Protein AF-A0A351SWG9-F1 (afdb_monomer)

Foldseek 3Di:
DDFDADPVRHTFKDWDWDWDADPVRAIETETADIDGDPVCPQQCPVVVVVVVVCVVNVHFKYKYAQDDPVRVVVVVLSVVLVQKDFDDDPDPRITMIGGPVVVVCQCVVDPVSVVCSRPDGRD

Mean predicted aligned error: 3.33 Å

Structure (mmCIF, N/CA/C/O backbone):
data_AF-A0A351SWG9-F1
#
_entry.id   AF-A0A351SWG9-F1
#
loop_
_atom_site.group_PDB
_atom_site.id
_atom_site.type_symbol
_atom_site.label_atom_id
_atom_site.label_alt_id
_atom_site.label_comp_id
_atom_site.label_asym_id
_atom_site.label_entity_id
_atom_site.label_seq_id
_atom_site.pdbx_PDB_ins_code
_atom_site.Cartn_x
_atom_site.Cartn_y
_atom_site.Cartn_z
_atom_site.occupancy
_atom_site.B_iso_or_equiv
_atom_site.auth_seq_id
_atom_site.auth_comp_id
_atom_site.auth_asym_id
_atom_site.auth_atom_id
_atom_site.pdbx_PDB_model_num
ATOM 1 N N . MET A 1 1 ? 3.884 -12.489 4.407 1.00 93.88 1 MET A N 1
ATOM 2 C CA . MET A 1 1 ? 4.843 -11.701 3.603 1.00 93.88 1 MET A CA 1
ATOM 3 C C . MET A 1 1 ? 4.468 -11.838 2.137 1.00 93.88 1 MET A C 1
ATOM 5 O O . MET A 1 1 ? 4.041 -12.918 1.744 1.00 93.88 1 MET A O 1
ATOM 9 N N . LEU A 1 2 ? 4.583 -10.761 1.363 1.00 98.06 2 LEU A N 1
ATOM 10 C CA . LEU A 1 2 ? 4.440 -10.746 -0.093 1.00 98.06 2 LEU A CA 1
ATOM 11 C C . LEU A 1 2 ? 5.749 -10.241 -0.691 1.00 98.06 2 LEU A C 1
ATOM 13 O O . LEU A 1 2 ? 6.175 -9.146 -0.339 1.00 98.06 2 LEU A O 1
ATOM 17 N N . ASN A 1 3 ? 6.327 -11.009 -1.609 1.00 98.12 3 ASN A N 1
ATOM 18 C CA . ASN A 1 3 ? 7.552 -10.654 -2.316 1.00 98.12 3 ASN A CA 1
ATOM 19 C C . ASN A 1 3 ? 7.272 -10.529 -3.811 1.00 98.12 3 ASN A C 1
ATOM 21 O O . ASN A 1 3 ? 6.451 -11.269 -4.353 1.00 98.12 3 ASN A O 1
ATOM 25 N N . VAL A 1 4 ? 7.987 -9.620 -4.463 1.00 98.06 4 VAL A N 1
ATOM 26 C CA . VAL A 1 4 ? 8.045 -9.511 -5.921 1.00 98.06 4 VAL A CA 1
ATOM 27 C C . VAL A 1 4 ? 9.490 -9.722 -6.339 1.00 98.06 4 VAL A C 1
ATOM 29 O O . VAL A 1 4 ? 10.395 -9.105 -5.770 1.00 98.06 4 VAL A O 1
ATOM 32 N N . PHE A 1 5 ? 9.680 -10.581 -7.333 1.00 97.88 5 PHE A N 1
ATOM 33 C CA . PHE A 1 5 ? 10.971 -10.882 -7.934 1.00 97.88 5 PHE A CA 1
ATOM 34 C C . PHE A 1 5 ? 10.977 -10.414 -9.390 1.00 97.88 5 PHE A C 1
ATOM 36 O O . PHE A 1 5 ? 9.916 -10.369 -10.018 1.00 97.88 5 PHE A O 1
ATOM 43 N N . ASP A 1 6 ? 12.139 -10.024 -9.905 1.00 96.00 6 ASP A N 1
ATOM 44 C CA . ASP A 1 6 ? 12.312 -9.789 -11.341 1.00 96.00 6 ASP A CA 1
ATOM 45 C C . ASP A 1 6 ? 12.667 -11.082 -12.095 1.00 96.00 6 ASP A C 1
ATOM 47 O O . ASP A 1 6 ? 12.648 -12.178 -11.534 1.00 96.00 6 ASP A O 1
ATOM 51 N N . GLU A 1 7 ? 12.950 -10.960 -13.393 1.00 96.25 7 GLU A N 1
ATOM 52 C CA . GLU A 1 7 ? 13.272 -12.093 -14.269 1.00 96.25 7 GLU A CA 1
ATOM 53 C C . GLU A 1 7 ? 14.546 -12.837 -13.842 1.00 96.25 7 GLU A C 1
ATOM 55 O O . GLU A 1 7 ? 14.641 -14.046 -14.038 1.00 96.25 7 GLU A O 1
ATOM 60 N N . ALA A 1 8 ? 15.496 -12.145 -13.203 1.00 96.69 8 ALA A N 1
ATOM 61 C CA . ALA A 1 8 ? 16.712 -12.747 -12.661 1.00 96.69 8 ALA A CA 1
ATOM 62 C C . ALA A 1 8 ? 16.484 -13.412 -11.291 1.00 96.69 8 ALA A C 1
ATOM 64 O O . ALA A 1 8 ? 17.422 -13.933 -10.694 1.00 96.69 8 ALA A O 1
ATOM 65 N N . SER A 1 9 ? 15.238 -13.433 -10.801 1.00 96.19 9 SER A N 1
ATOM 66 C CA . SER A 1 9 ? 14.864 -13.879 -9.455 1.00 96.19 9 SER A CA 1
ATOM 67 C C . SER A 1 9 ? 15.441 -13.019 -8.324 1.00 96.19 9 SER A C 1
ATOM 69 O O . SER A 1 9 ? 15.477 -13.460 -7.173 1.00 96.19 9 SER A O 1
ATOM 71 N N . ASP A 1 10 ? 15.819 -11.768 -8.604 1.00 97.00 10 ASP A N 1
ATOM 72 C CA . ASP A 1 10 ? 16.204 -10.820 -7.561 1.00 97.00 10 ASP A CA 1
ATOM 73 C C . ASP A 1 10 ? 14.954 -10.267 -6.872 1.00 97.00 10 ASP A C 1
ATOM 75 O O . ASP A 1 10 ? 13.977 -9.887 -7.520 1.00 97.00 10 ASP A O 1
ATOM 79 N N . LYS A 1 11 ? 14.966 -10.172 -5.535 1.00 97.50 11 LYS A N 1
ATOM 80 C CA . LYS A 1 11 ? 13.851 -9.580 -4.778 1.00 97.50 11 LYS A CA 1
ATOM 81 C C . LYS A 1 11 ? 13.825 -8.063 -4.986 1.00 97.50 11 LYS A C 1
ATOM 83 O O . LYS A 1 11 ? 14.694 -7.348 -4.490 1.00 97.50 11 LYS A O 1
ATOM 88 N N . ILE A 1 12 ? 12.791 -7.557 -5.657 1.00 97.81 12 ILE A N 1
ATOM 89 C CA . ILE A 1 12 ? 12.683 -6.134 -6.023 1.00 97.81 12 ILE A CA 1
ATOM 90 C C . ILE A 1 12 ? 11.772 -5.321 -5.102 1.00 97.81 12 ILE A C 1
ATOM 92 O O . ILE A 1 12 ? 11.943 -4.102 -4.981 1.00 97.81 12 ILE A O 1
ATOM 96 N N . ALA A 1 13 ? 10.809 -5.972 -4.451 1.00 97.62 13 ALA A N 1
ATOM 97 C CA . ALA A 1 13 ? 9.927 -5.350 -3.473 1.00 97.62 13 ALA A CA 1
ATOM 98 C C . ALA A 1 13 ? 9.362 -6.383 -2.495 1.00 97.62 13 ALA A C 1
ATOM 100 O O . ALA A 1 13 ? 9.211 -7.559 -2.832 1.00 97.62 13 ALA A O 1
ATOM 101 N N . GLU A 1 14 ? 9.015 -5.927 -1.295 1.00 97.50 14 GLU A N 1
ATOM 102 C CA . GLU A 1 14 ? 8.386 -6.763 -0.278 1.00 97.50 14 GLU A CA 1
ATOM 103 C C . GLU A 1 14 ? 7.412 -5.984 0.603 1.00 97.50 14 GLU A C 1
ATOM 105 O O . GLU A 1 14 ? 7.563 -4.779 0.811 1.00 97.50 14 GLU A O 1
ATOM 110 N N . ILE A 1 15 ? 6.431 -6.706 1.143 1.00 97.50 15 ILE A N 1
ATOM 111 C CA . ILE A 1 15 ? 5.572 -6.261 2.239 1.00 97.50 15 ILE A CA 1
ATOM 112 C C . ILE A 1 15 ? 5.543 -7.365 3.299 1.00 97.50 15 ILE A C 1
ATOM 114 O O . ILE A 1 15 ? 5.078 -8.489 3.056 1.00 97.50 15 ILE A O 1
ATOM 118 N N . THR A 1 16 ? 5.977 -7.027 4.508 1.00 96.81 16 THR A N 1
ATOM 119 C CA . THR A 1 16 ? 5.829 -7.869 5.694 1.00 96.81 16 THR A CA 1
ATOM 120 C C . THR A 1 16 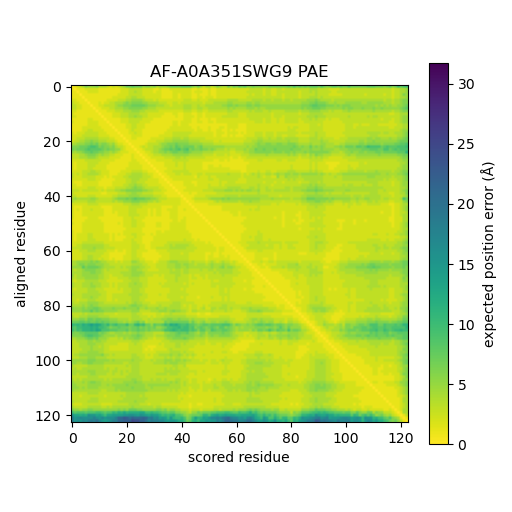? 4.576 -7.444 6.439 1.00 96.81 1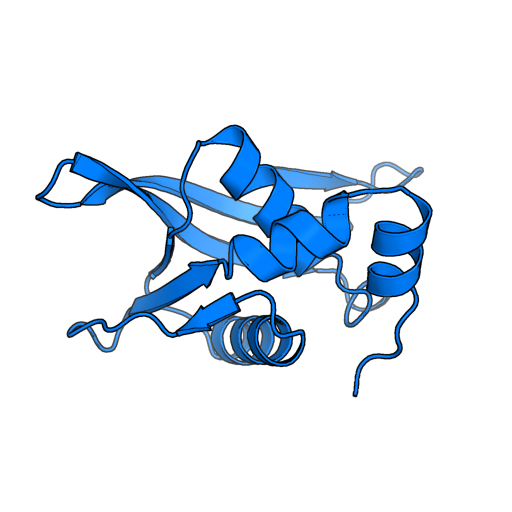6 THR A C 1
ATOM 122 O O . THR A 1 16 ? 4.501 -6.356 7.003 1.00 96.81 16 THR A O 1
ATOM 125 N N . PHE A 1 17 ? 3.580 -8.325 6.454 1.00 97.31 17 PHE A N 1
ATOM 126 C CA . PHE A 1 17 ? 2.276 -8.050 7.040 1.00 97.31 17 PHE A CA 1
ATOM 127 C C . PHE A 1 17 ? 1.707 -9.277 7.748 1.00 97.31 17 PHE A C 1
ATOM 129 O O . PHE A 1 17 ? 2.102 -10.414 7.464 1.00 97.31 17 PHE A O 1
ATOM 136 N N . ARG A 1 18 ? 0.729 -9.032 8.619 1.00 97.31 18 ARG A N 1
ATOM 137 C CA . ARG A 1 18 ? -0.233 -10.033 9.091 1.00 97.31 18 ARG A CA 1
ATOM 138 C C . ARG A 1 18 ? -1.654 -9.548 8.816 1.00 97.31 18 ARG A C 1
ATOM 140 O O . ARG A 1 18 ? -1.890 -8.349 8.697 1.00 97.31 18 ARG A O 1
ATOM 147 N N . VAL A 1 19 ? -2.584 -10.484 8.709 1.00 97.25 19 VAL A N 1
ATOM 148 C CA . VAL A 1 19 ? -4.015 -10.176 8.643 1.00 97.25 19 VAL A CA 1
ATOM 149 C C . VAL A 1 19 ? -4.540 -10.256 10.060 1.00 97.25 19 VAL A C 1
ATOM 151 O O . VAL A 1 19 ? -4.289 -11.244 10.746 1.00 97.25 19 VAL A O 1
ATOM 154 N N . ASP A 1 20 ? -5.238 -9.220 10.482 1.00 95.94 20 ASP A N 1
ATOM 155 C CA . ASP A 1 20 ? -5.750 -9.098 11.838 1.00 95.94 20 ASP A CA 1
ATOM 156 C C . ASP A 1 20 ? -7.219 -8.661 11.794 1.00 95.94 20 ASP A C 1
ATOM 158 O O . ASP A 1 20 ? -7.763 -8.404 10.711 1.00 95.94 20 ASP A O 1
ATOM 162 N N . LYS A 1 21 ? -7.880 -8.629 12.949 1.00 94.62 21 LYS A N 1
ATOM 163 C CA . LYS A 1 21 ? -9.257 -8.149 13.081 1.00 94.62 21 LYS A CA 1
ATOM 164 C C . LYS A 1 21 ? -9.346 -7.092 14.166 1.00 94.62 21 LYS A C 1
ATOM 166 O O . LYS A 1 21 ? -8.698 -7.208 15.202 1.00 94.62 21 LYS A O 1
ATOM 171 N N . ASP A 1 22 ? -10.152 -6.067 13.929 1.00 87.25 22 ASP A N 1
ATOM 172 C CA . ASP A 1 22 ? -10.490 -5.112 14.977 1.00 87.25 22 ASP A CA 1
ATOM 173 C C . ASP A 1 22 ? -11.540 -5.687 15.948 1.00 87.25 22 ASP A C 1
ATOM 175 O O . ASP A 1 22 ? -11.980 -6.835 15.825 1.00 87.25 22 ASP A O 1
ATOM 179 N N . ARG A 1 23 ? -11.944 -4.876 16.934 1.00 87.00 23 ARG A N 1
ATOM 180 C CA . ARG A 1 23 ? -12.940 -5.261 17.949 1.00 87.00 23 ARG A CA 1
ATOM 181 C C . ARG A 1 23 ? -14.313 -5.595 17.357 1.00 87.00 23 ARG A C 1
ATOM 183 O O . ARG A 1 23 ? -15.043 -6.377 17.952 1.00 87.00 23 ARG A O 1
ATOM 190 N N . GLU A 1 24 ? -14.646 -5.032 16.199 1.00 89.38 24 GLU A N 1
ATOM 191 C CA . GLU A 1 24 ? -15.901 -5.274 15.475 1.00 89.38 24 GLU A CA 1
ATOM 192 C C . GLU A 1 24 ? -15.790 -6.478 14.520 1.00 89.38 24 GLU A C 1
ATOM 194 O O . GLU A 1 24 ? -16.747 -6.843 13.839 1.00 89.38 24 GLU A O 1
ATOM 199 N N . GLY A 1 25 ? -14.621 -7.125 14.462 1.00 90.44 25 GLY A N 1
ATOM 200 C CA . GLY A 1 25 ? -14.348 -8.269 13.600 1.00 90.44 25 GLY A CA 1
ATOM 201 C C . GLY A 1 25 ? -13.988 -7.900 12.159 1.00 90.44 25 GLY A C 1
ATOM 202 O O . GLY A 1 25 ? -13.815 -8.808 11.332 1.00 90.44 25 GLY A O 1
ATOM 203 N N . ARG A 1 26 ? -13.835 -6.608 11.841 1.00 91.19 26 ARG A N 1
ATOM 204 C CA . ARG A 1 26 ? -13.416 -6.141 10.515 1.00 91.19 26 ARG A CA 1
ATOM 205 C C . ARG A 1 26 ? -11.953 -6.499 10.302 1.00 91.19 26 ARG A C 1
ATOM 207 O O . ARG A 1 26 ? -11.101 -6.251 11.153 1.00 91.19 26 ARG A O 1
ATOM 214 N N . LYS A 1 27 ? -11.658 -7.120 9.159 1.00 95.62 27 LYS A N 1
ATOM 215 C CA . LYS A 1 27 ? -10.287 -7.501 8.805 1.00 95.62 27 LYS A CA 1
ATOM 216 C C . LYS A 1 27 ? -9.484 -6.265 8.435 1.00 95.62 27 LYS A C 1
ATOM 218 O O . LYS A 1 27 ? -10.012 -5.395 7.751 1.00 95.62 27 LYS A O 1
ATOM 223 N N . PHE A 1 28 ? -8.201 -6.257 8.768 1.00 95.81 28 PHE A N 1
ATOM 224 C CA . PHE A 1 28 ? -7.243 -5.272 8.275 1.00 95.81 28 PHE A CA 1
ATOM 225 C C . PHE A 1 28 ? -5.869 -5.900 8.045 1.00 95.81 28 PHE A C 1
ATOM 227 O O . PHE A 1 28 ? -5.562 -6.991 8.540 1.00 9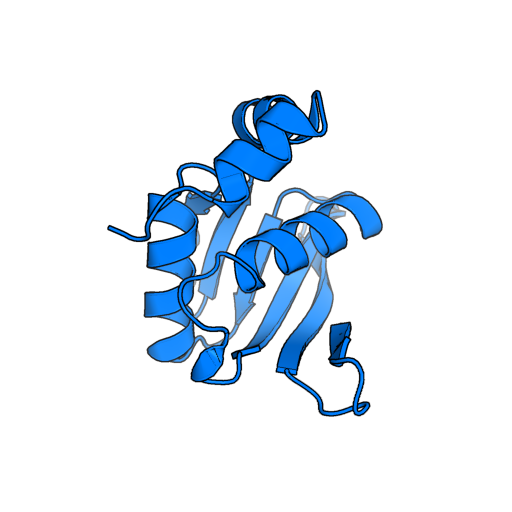5.81 28 PHE A O 1
ATOM 234 N N . LEU A 1 29 ? -5.041 -5.219 7.258 1.00 97.50 29 LEU A N 1
ATOM 235 C CA . LEU A 1 29 ? -3.644 -5.587 7.052 1.00 97.50 29 LEU A CA 1
ATOM 236 C C . LEU A 1 29 ? -2.769 -4.819 8.038 1.00 97.50 29 LEU A C 1
ATOM 238 O O . LEU A 1 29 ? -2.635 -3.608 7.919 1.00 97.50 29 LEU A O 1
ATOM 242 N N . ALA A 1 30 ? -2.143 -5.514 8.984 1.00 96.56 30 ALA A N 1
ATOM 243 C CA . ALA A 1 30 ? -1.127 -4.928 9.849 1.00 96.56 30 ALA A CA 1
ATOM 244 C C . ALA A 1 30 ? 0.244 -5.047 9.169 1.00 96.56 30 ALA A C 1
ATOM 246 O O . ALA A 1 30 ? 0.833 -6.134 9.131 1.00 96.56 30 ALA A O 1
ATOM 247 N N . ILE A 1 31 ? 0.731 -3.943 8.608 1.00 96.50 31 ILE A N 1
ATOM 248 C CA . ILE A 1 31 ? 2.036 -3.823 7.961 1.00 96.50 31 ILE A CA 1
ATOM 249 C C . ILE A 1 31 ? 3.090 -3.567 9.032 1.00 96.50 31 ILE A C 1
ATOM 251 O O . ILE A 1 31 ? 2.999 -2.609 9.798 1.00 96.50 31 ILE A O 1
ATOM 255 N N . LYS A 1 32 ? 4.092 -4.443 9.078 1.00 93.38 32 LYS A N 1
ATOM 256 C CA . LYS A 1 32 ? 5.282 -4.261 9.914 1.00 93.38 32 LYS A CA 1
ATOM 257 C C . LYS A 1 32 ? 6.358 -3.491 9.168 1.00 93.38 32 LYS A C 1
ATOM 259 O O . LYS A 1 32 ? 6.996 -2.625 9.741 1.00 93.38 32 LYS A O 1
ATOM 264 N N . ASP A 1 33 ? 6.561 -3.846 7.903 1.00 89.88 33 ASP A N 1
ATOM 265 C CA . ASP A 1 33 ? 7.557 -3.206 7.059 1.00 89.88 33 ASP A CA 1
ATOM 266 C C . ASP A 1 33 ? 7.227 -3.403 5.577 1.00 89.88 33 ASP A C 1
ATOM 268 O O . ASP A 1 33 ? 6.503 -4.332 5.197 1.00 89.88 33 ASP A O 1
ATOM 272 N N . GLN A 1 34 ? 7.776 -2.532 4.739 1.00 93.75 34 GLN A N 1
ATOM 273 C CA . GLN A 1 34 ? 7.723 -2.635 3.293 1.00 93.75 34 GLN A CA 1
ATOM 274 C C . GLN A 1 34 ? 8.980 -2.028 2.679 1.00 93.75 34 GLN A C 1
ATOM 276 O O . GLN A 1 34 ? 9.481 -1.002 3.135 1.00 93.75 34 GLN A O 1
ATOM 281 N N . ASN A 1 35 ? 9.430 -2.595 1.567 1.00 93.69 35 ASN A N 1
ATOM 282 C CA . ASN A 1 35 ? 10.589 -2.071 0.865 1.00 93.69 35 ASN A CA 1
ATOM 283 C C . ASN A 1 35 ? 10.438 -2.198 -0.653 1.00 93.69 35 ASN A C 1
ATOM 285 O O . ASN A 1 35 ? 9.720 -3.047 -1.183 1.00 93.69 35 ASN A O 1
ATOM 289 N N . THR A 1 36 ? 11.124 -1.318 -1.373 1.00 94.81 36 THR A N 1
ATOM 290 C CA . THR A 1 36 ? 11.246 -1.349 -2.831 1.00 94.81 36 THR A CA 1
ATOM 291 C C . THR A 1 36 ? 12.655 -0.918 -3.203 1.00 94.81 36 THR A C 1
ATOM 293 O O . THR A 1 36 ? 13.117 0.154 -2.792 1.00 94.81 36 THR A O 1
ATOM 296 N N . VAL A 1 37 ? 13.336 -1.733 -4.006 1.00 95.31 37 VAL A N 1
ATOM 297 C CA . VAL A 1 37 ? 14.682 -1.434 -4.505 1.00 95.31 37 VAL A CA 1
ATOM 298 C C . VAL A 1 37 ? 14.663 -0.114 -5.284 1.00 95.31 37 VAL A C 1
ATOM 300 O O . VAL A 1 37 ? 13.739 0.152 -6.054 1.00 95.31 37 VAL A O 1
ATOM 303 N N . LYS A 1 38 ? 15.693 0.726 -5.095 1.00 92.50 38 LYS A N 1
ATOM 304 C CA . LYS A 1 38 ? 15.744 2.123 -5.578 1.00 92.50 38 LYS A CA 1
ATOM 305 C C . LYS A 1 38 ? 15.327 2.293 -7.046 1.00 92.50 38 LYS A C 1
ATOM 307 O O . LYS A 1 38 ? 14.514 3.166 -7.332 1.00 92.50 38 LYS A O 1
ATOM 312 N N . ARG A 1 39 ? 15.801 1.426 -7.954 1.00 92.88 39 ARG A N 1
ATOM 313 C CA . ARG A 1 39 ? 15.481 1.480 -9.399 1.00 92.88 39 ARG A CA 1
ATOM 314 C C . ARG A 1 39 ? 13.990 1.287 -9.729 1.00 92.88 39 ARG A C 1
ATOM 316 O O . ARG A 1 39 ? 13.537 1.703 -10.794 1.00 92.88 39 ARG A O 1
ATOM 323 N N . PHE A 1 40 ? 13.223 0.689 -8.816 1.00 92.06 40 PHE A N 1
ATOM 324 C CA . PHE A 1 40 ? 11.785 0.434 -8.961 1.00 92.06 40 PHE A CA 1
ATOM 325 C C . PHE A 1 40 ? 10.902 1.370 -8.119 1.00 92.06 40 PHE A C 1
ATOM 327 O O . PHE A 1 40 ? 9.673 1.268 -8.171 1.00 92.06 40 PHE A O 1
ATOM 334 N N . ARG A 1 41 ? 11.493 2.303 -7.356 1.00 89.44 41 ARG A N 1
ATOM 335 C CA . ARG A 1 41 ? 10.740 3.320 -6.603 1.00 89.44 41 ARG A CA 1
ATOM 336 C C . ARG A 1 41 ? 10.044 4.297 -7.555 1.00 89.44 41 ARG A C 1
ATOM 338 O O . ARG A 1 41 ? 10.406 4.411 -8.722 1.00 89.44 41 ARG A O 1
ATOM 345 N N . PHE A 1 42 ? 9.012 4.980 -7.055 1.00 85.88 42 PHE A N 1
ATOM 346 C CA . PHE A 1 42 ? 8.230 5.982 -7.801 1.00 85.88 42 PHE A CA 1
ATOM 347 C C . PHE A 1 42 ? 7.540 5.463 -9.079 1.00 85.88 42 PHE A C 1
ATOM 349 O O . PHE A 1 42 ? 7.133 6.248 -9.935 1.00 85.88 42 PHE A O 1
ATOM 356 N N . LYS A 1 43 ? 7.363 4.140 -9.199 1.00 90.81 43 LYS A N 1
ATOM 357 C CA . LYS A 1 43 ? 6.643 3.466 -10.299 1.00 90.81 43 LYS A CA 1
ATOM 358 C C . LYS A 1 43 ? 5.308 2.853 -9.857 1.00 90.81 43 LYS A C 1
ATOM 360 O O . LYS A 1 43 ? 4.777 1.974 -10.524 1.00 90.81 43 LYS A O 1
ATOM 365 N N . ARG A 1 44 ? 4.779 3.281 -8.701 1.00 93.06 44 ARG A N 1
ATOM 366 C CA . ARG A 1 44 ? 3.512 2.802 -8.101 1.00 93.06 44 ARG A CA 1
ATOM 367 C C . ARG A 1 44 ? 3.482 1.304 -7.760 1.00 93.06 44 ARG A C 1
ATOM 369 O O . ARG A 1 44 ? 2.421 0.782 -7.432 1.00 93.06 44 ARG A O 1
ATOM 376 N N . LEU A 1 45 ? 4.634 0.626 -7.774 1.00 95.00 45 LEU A N 1
ATOM 377 C CA . LEU A 1 45 ? 4.745 -0.802 -7.462 1.00 95.00 45 LEU A CA 1
ATOM 378 C C . LEU A 1 45 ? 4.177 -1.126 -6.073 1.00 95.00 45 LEU A C 1
ATOM 380 O O . LEU A 1 45 ? 3.327 -2.003 -5.953 1.00 95.00 45 LEU A O 1
ATOM 384 N N . MET A 1 46 ? 4.560 -0.356 -5.049 1.00 94.81 46 MET A N 1
ATOM 385 C CA . MET A 1 46 ? 4.062 -0.554 -3.684 1.00 94.81 46 MET A CA 1
ATOM 386 C C . MET A 1 46 ? 2.531 -0.421 -3.600 1.00 94.81 46 MET A C 1
ATOM 388 O O . MET A 1 46 ? 1.869 -1.231 -2.958 1.00 94.81 46 MET A O 1
ATOM 392 N N . THR A 1 47 ? 1.941 0.535 -4.322 1.00 95.19 47 THR A N 1
ATOM 393 C CA . THR A 1 47 ? 0.482 0.702 -4.416 1.00 95.19 47 THR A CA 1
ATOM 394 C C . THR A 1 47 ? -0.206 -0.504 -5.057 1.00 95.19 47 THR A C 1
ATOM 396 O O . THR A 1 47 ? -1.231 -0.963 -4.557 1.00 95.19 47 THR A O 1
ATOM 399 N N . LEU A 1 48 ? 0.355 -1.049 -6.142 1.00 96.12 48 LEU A N 1
ATOM 400 C CA . LEU A 1 48 ? -0.181 -2.252 -6.788 1.00 96.12 48 LEU A CA 1
ATOM 401 C C . LEU A 1 48 ? -0.109 -3.471 -5.860 1.00 96.12 48 LEU A C 1
ATOM 403 O O . LEU A 1 48 ? -1.067 -4.240 -5.785 1.00 96.12 48 LEU A O 1
ATOM 407 N N . MET A 1 49 ? 0.988 -3.616 -5.114 1.00 97.25 49 M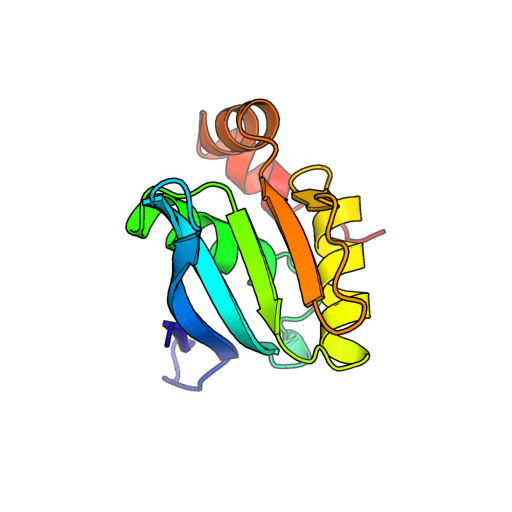ET A N 1
ATOM 408 C CA . MET A 1 49 ? 1.126 -4.674 -4.111 1.00 97.25 49 MET A CA 1
ATOM 409 C C . MET A 1 49 ? 0.067 -4.549 -3.006 1.00 97.25 49 MET A C 1
ATOM 411 O O . MET A 1 49 ? -0.536 -5.553 -2.632 1.00 97.25 49 MET A O 1
ATOM 415 N N . HIS A 1 50 ? -0.235 -3.332 -2.538 1.00 96.88 50 HIS A N 1
ATOM 416 C CA . HIS A 1 50 ? -1.327 -3.112 -1.58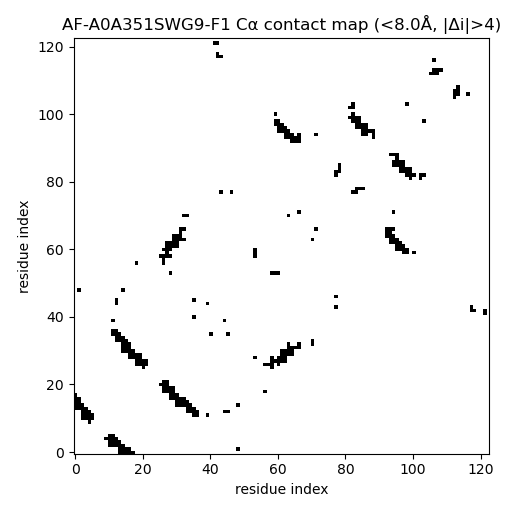3 1.00 96.88 50 HIS A CA 1
ATOM 417 C C . HIS A 1 50 ? -2.683 -3.511 -2.165 1.00 96.88 50 HIS A C 1
ATOM 419 O O . HIS A 1 50 ? -3.429 -4.233 -1.509 1.00 96.88 50 HIS A O 1
ATOM 425 N N . PHE A 1 51 ? -2.996 -3.119 -3.404 1.00 96.38 51 PHE A N 1
ATOM 426 C CA . PHE A 1 51 ? -4.248 -3.534 -4.045 1.00 96.38 51 PHE A CA 1
ATOM 427 C C . PHE A 1 51 ? -4.392 -5.052 -4.133 1.00 96.38 51 PHE A C 1
ATOM 429 O O . PHE A 1 51 ? -5.469 -5.579 -3.848 1.00 96.38 51 PHE A O 1
ATOM 436 N N . PHE A 1 52 ? -3.312 -5.755 -4.480 1.00 97.31 52 PHE A N 1
ATOM 437 C CA . PHE A 1 52 ? -3.308 -7.213 -4.493 1.00 97.31 52 PHE A CA 1
ATOM 438 C C . PHE A 1 52 ? -3.647 -7.788 -3.111 1.00 97.31 52 PHE A C 1
ATOM 440 O O . PHE A 1 52 ? -4.527 -8.642 -3.004 1.00 97.31 52 PHE A O 1
ATOM 447 N N . LEU A 1 53 ? -3.008 -7.294 -2.045 1.00 97.81 53 LEU A N 1
ATOM 448 C CA . LEU A 1 53 ? -3.259 -7.766 -0.680 1.00 97.81 53 LEU A CA 1
ATOM 449 C C . LEU A 1 53 ? -4.687 -7.468 -0.208 1.00 97.81 53 LEU A C 1
ATOM 451 O O . LEU A 1 53 ? -5.362 -8.364 0.300 1.00 97.81 53 LEU A O 1
ATOM 455 N N . LEU A 1 54 ? -5.173 -6.246 -0.421 1.00 96.12 54 LEU A N 1
ATOM 456 C CA . LEU A 1 54 ? -6.537 -5.837 -0.073 1.00 96.12 54 LEU A CA 1
ATOM 457 C C . LEU A 1 54 ? -7.571 -6.734 -0.763 1.00 96.12 54 LEU A C 1
ATOM 459 O O . LEU A 1 54 ? -8.468 -7.287 -0.120 1.00 96.12 54 LEU A O 1
ATOM 463 N N . HIS A 1 55 ? -7.386 -6.982 -2.064 1.00 95.31 55 HIS A N 1
ATOM 464 C CA . HIS A 1 55 ? -8.241 -7.891 -2.818 1.00 95.31 55 HIS A CA 1
ATOM 465 C C . HIS A 1 55 ? -8.152 -9.339 -2.311 1.00 95.31 55 HIS A C 1
ATOM 467 O O . HIS A 1 55 ? -9.177 -10.024 -2.216 1.00 95.31 55 HIS A O 1
ATOM 473 N N . ARG A 1 56 ? -6.943 -9.819 -1.994 1.00 96.88 56 ARG A N 1
ATOM 474 C CA . ARG A 1 56 ? -6.679 -11.196 -1.551 1.00 96.88 56 ARG A CA 1
ATOM 475 C C . ARG A 1 56 ? -7.271 -11.501 -0.177 1.00 96.88 56 ARG A C 1
ATOM 477 O O . ARG A 1 56 ? -7.697 -12.638 0.048 1.00 96.88 56 ARG A O 1
ATOM 484 N N . TYR A 1 57 ? -7.286 -10.521 0.724 1.00 96.62 57 TYR A N 1
ATOM 485 C CA . TYR A 1 57 ? -7.742 -10.686 2.107 1.00 96.62 57 TYR A CA 1
ATOM 486 C C . TYR A 1 57 ? -9.119 -10.086 2.396 1.00 96.62 57 TYR A C 1
ATOM 488 O O . TYR A 1 57 ? -9.636 -10.287 3.497 1.00 96.62 57 TYR A O 1
ATOM 496 N N . LYS A 1 58 ? -9.748 -9.464 1.388 1.00 94.31 58 LYS A N 1
ATOM 497 C CA . LYS A 1 58 ? -11.103 -8.894 1.455 1.00 94.31 58 LYS A CA 1
ATOM 498 C C . LYS A 1 58 ? -11.218 -7.880 2.594 1.00 94.31 58 LYS A C 1
ATOM 500 O O . LYS A 1 58 ? -12.057 -8.011 3.479 1.00 94.31 58 LYS A O 1
ATOM 505 N N . THR A 1 59 ? -10.319 -6.907 2.566 1.00 95.31 59 THR A N 1
ATOM 506 C CA . THR A 1 59 ? -10.281 -5.766 3.481 1.00 95.31 59 THR A CA 1
ATOM 507 C C . THR A 1 59 ? -9.976 -4.506 2.685 1.00 95.31 59 THR A C 1
ATOM 509 O O . THR A 1 59 ? -9.390 -4.576 1.603 1.00 95.31 59 THR A O 1
ATOM 512 N N . ASP A 1 60 ? -10.404 -3.373 3.213 1.00 94.50 60 ASP A N 1
ATOM 513 C CA . ASP A 1 60 ? -10.141 -2.021 2.746 1.00 94.50 60 ASP A CA 1
ATOM 514 C C . ASP A 1 60 ? -9.185 -1.248 3.669 1.00 94.50 60 ASP A C 1
ATOM 516 O O . ASP A 1 60 ? -8.775 -0.149 3.300 1.00 94.50 60 ASP A O 1
ATOM 520 N N . LEU A 1 61 ? -8.783 -1.830 4.806 1.00 95.06 61 LEU A N 1
ATOM 521 C CA . LEU A 1 61 ? -8.037 -1.167 5.875 1.00 95.06 61 LEU A CA 1
ATOM 522 C C . LEU A 1 61 ? -6.601 -1.699 6.003 1.00 95.06 61 LEU A C 1
ATOM 524 O O . LEU A 1 61 ? -6.347 -2.910 6.016 1.00 95.06 61 LEU A O 1
ATOM 528 N N . VAL A 1 62 ? -5.650 -0.776 6.139 1.00 96.12 62 VAL A N 1
ATOM 529 C CA . VAL A 1 62 ? -4.220 -1.049 6.312 1.00 96.12 62 VAL A CA 1
ATOM 530 C C . VAL A 1 62 ? -3.698 -0.237 7.488 1.00 96.12 62 VAL A C 1
ATOM 532 O O . VAL A 1 62 ? -3.838 0.981 7.514 1.00 96.12 62 VAL A O 1
ATOM 535 N N . HIS A 1 63 ? -3.062 -0.904 8.445 1.00 95.81 63 HIS A N 1
ATOM 536 C CA . HIS A 1 63 ? -2.425 -0.291 9.604 1.00 95.81 63 HIS A CA 1
ATOM 537 C C . HIS A 1 63 ? -0.922 -0.531 9.547 1.00 95.81 63 HIS A C 1
ATOM 539 O O . HIS A 1 63 ? -0.478 -1.676 9.585 1.00 95.81 63 HIS A O 1
ATOM 545 N N . TYR A 1 64 ? -0.130 0.532 9.500 1.00 95.25 64 TYR A N 1
ATOM 546 C CA . TYR A 1 64 ? 1.307 0.439 9.734 1.00 95.25 64 TYR A CA 1
ATOM 547 C C . TYR A 1 64 ? 1.567 0.518 11.231 1.00 95.25 64 TYR A C 1
ATOM 549 O O . TYR A 1 64 ? 1.183 1.503 11.855 1.00 95.25 64 TYR A O 1
ATOM 557 N N . VAL A 1 65 ? 2.206 -0.506 11.796 1.00 92.50 65 VAL A N 1
ATOM 558 C CA . VAL A 1 65 ? 2.507 -0.584 13.232 1.00 92.50 65 VAL A CA 1
ATOM 559 C C . VAL A 1 65 ? 3.946 -0.144 13.471 1.00 92.50 65 VAL A C 1
ATOM 561 O O . VAL A 1 65 ? 4.855 -0.729 12.889 1.00 92.50 65 VAL A O 1
ATOM 564 N N . ASN A 1 66 ? 4.152 0.850 14.339 1.00 92.06 66 ASN A N 1
ATOM 565 C CA . ASN A 1 66 ? 5.452 1.477 14.611 1.00 92.06 66 ASN A CA 1
ATOM 566 C C . ASN A 1 66 ? 6.175 1.942 13.326 1.00 92.06 66 ASN A C 1
ATOM 568 O O . ASN A 1 66 ? 7.306 1.524 13.064 1.00 92.06 66 ASN A O 1
ATOM 572 N N . PRO A 1 67 ? 5.530 2.780 12.491 1.00 90.81 67 PRO A N 1
ATOM 573 C CA . PRO A 1 67 ? 6.046 3.141 11.180 1.00 90.81 67 PRO A CA 1
ATOM 574 C C . PRO A 1 67 ? 7.334 3.959 11.275 1.00 90.81 67 PRO A C 1
ATOM 576 O O . PRO A 1 67 ? 7.423 4.947 12.007 1.00 90.81 67 PRO A O 1
ATOM 579 N N . THR A 1 68 ? 8.297 3.597 10.436 1.00 90.88 68 THR A N 1
ATOM 580 C CA . THR A 1 68 ? 9.492 4.401 10.167 1.00 90.88 68 THR A CA 1
ATOM 581 C C . THR A 1 68 ? 9.151 5.640 9.326 1.00 90.88 68 THR A C 1
ATOM 583 O O . THR A 1 68 ? 8.071 5.742 8.730 1.00 90.88 68 THR A O 1
ATOM 586 N N . ASN A 1 69 ? 10.093 6.582 9.210 1.00 90.00 69 ASN A N 1
ATOM 587 C CA . ASN A 1 69 ? 9.947 7.739 8.316 1.00 90.00 69 ASN A CA 1
ATOM 588 C C . ASN A 1 69 ? 9.759 7.323 6.847 1.00 90.00 69 ASN A C 1
ATOM 590 O O . ASN A 1 69 ? 8.956 7.928 6.138 1.00 90.00 69 ASN A O 1
ATOM 594 N N . ASP A 1 70 ? 10.420 6.249 6.411 1.00 87.69 70 ASP A N 1
ATOM 595 C CA . ASP A 1 70 ? 10.257 5.707 5.060 1.00 87.69 70 ASP A CA 1
ATOM 596 C C . ASP A 1 70 ? 8.834 5.179 4.835 1.00 87.69 70 ASP A C 1
ATOM 598 O O . ASP A 1 70 ? 8.253 5.385 3.763 1.00 87.69 70 ASP A O 1
ATOM 602 N N . ASN A 1 71 ? 8.226 4.557 5.854 1.00 89.94 71 ASN A N 1
ATOM 603 C CA . ASN A 1 71 ? 6.822 4.160 5.780 1.00 89.94 71 ASN A CA 1
ATOM 604 C 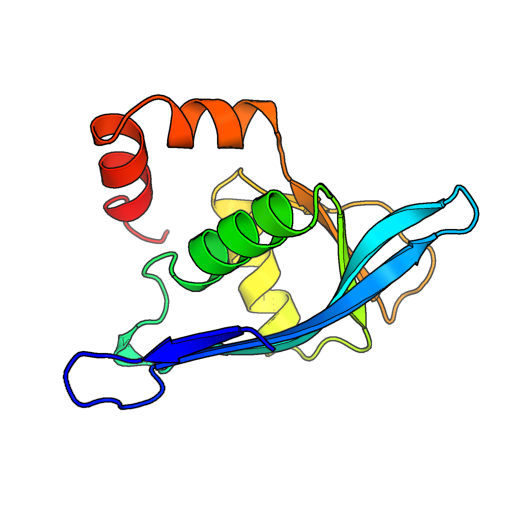C . ASN A 1 71 ? 5.916 5.391 5.647 1.00 89.94 71 ASN A C 1
ATOM 606 O O . ASN A 1 71 ? 5.055 5.400 4.771 1.00 89.94 71 ASN A O 1
ATOM 610 N N . ARG A 1 72 ? 6.143 6.449 6.440 1.00 90.81 72 ARG A N 1
ATOM 611 C CA . ARG A 1 72 ? 5.364 7.703 6.375 1.00 90.81 72 ARG A CA 1
ATOM 612 C C . ARG A 1 72 ? 5.416 8.341 4.988 1.00 90.81 72 ARG A C 1
ATOM 614 O O . ARG A 1 72 ? 4.370 8.615 4.405 1.00 90.81 72 ARG A O 1
ATOM 621 N N . ILE A 1 73 ? 6.614 8.499 4.426 1.00 90.06 73 ILE A N 1
ATOM 622 C CA . ILE A 1 73 ? 6.812 9.061 3.081 1.00 90.06 73 ILE A CA 1
ATOM 623 C C . ILE A 1 73 ? 6.124 8.190 2.028 1.00 90.06 73 ILE A C 1
ATOM 625 O O . ILE A 1 73 ? 5.404 8.690 1.163 1.00 90.06 73 ILE A O 1
ATOM 629 N N . SER A 1 74 ? 6.304 6.869 2.102 1.00 88.94 74 SER A N 1
ATOM 630 C CA . SER A 1 74 ? 5.680 5.973 1.136 1.00 88.94 74 SER A CA 1
ATOM 631 C C . SER A 1 74 ? 4.156 6.007 1.219 1.00 88.94 74 SER A C 1
ATOM 633 O O . SER A 1 74 ? 3.512 5.977 0.173 1.00 88.94 74 SER A O 1
ATOM 635 N N . VAL A 1 75 ? 3.576 6.055 2.420 1.00 91.69 75 VAL A N 1
ATOM 636 C CA . VAL A 1 75 ? 2.125 6.163 2.609 1.00 91.69 75 VAL A CA 1
ATOM 637 C C . VAL A 1 75 ? 1.608 7.487 2.059 1.00 91.69 75 VAL A C 1
ATOM 639 O O . VAL A 1 75 ? 0.620 7.478 1.326 1.00 91.69 75 VAL A O 1
ATOM 642 N N . GLN A 1 76 ? 2.310 8.596 2.305 1.00 91.69 76 GLN A N 1
ATOM 643 C CA . GLN A 1 76 ? 1.948 9.894 1.740 1.00 91.69 76 GLN A CA 1
ATOM 644 C C . GLN A 1 76 ? 1.877 9.844 0.209 1.00 91.69 76 GLN A C 1
ATOM 646 O O . GLN A 1 76 ? 0.847 10.185 -0.365 1.00 91.69 76 GLN A O 1
ATOM 651 N N . HIS A 1 77 ? 2.894 9.294 -0.460 1.00 89.69 77 HIS A N 1
ATOM 652 C CA . HIS A 1 77 ? 2.865 9.135 -1.919 1.00 89.69 77 HIS A CA 1
ATOM 653 C C . HIS A 1 77 ? 1.699 8.266 -2.409 1.00 89.69 77 HIS A C 1
ATO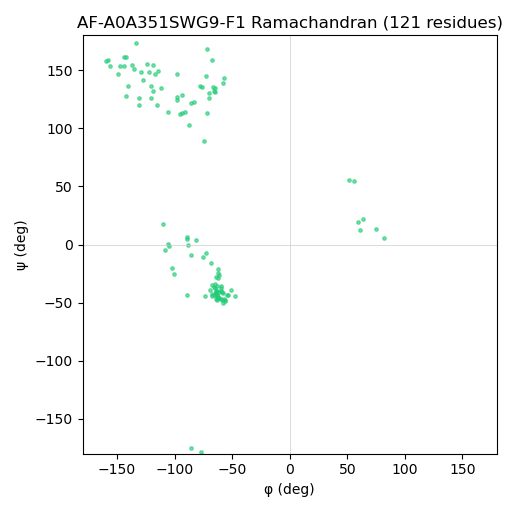M 655 O O . HIS A 1 77 ? 1.107 8.533 -3.457 1.00 89.69 77 HIS A O 1
ATOM 661 N N . MET A 1 78 ? 1.353 7.215 -1.662 1.00 90.81 78 MET A N 1
ATOM 662 C CA . MET A 1 78 ? 0.200 6.377 -1.982 1.00 90.81 78 MET A CA 1
ATOM 663 C C . MET A 1 78 ? -1.126 7.148 -1.854 1.00 90.81 78 MET A C 1
ATOM 665 O O . MET A 1 78 ? -2.026 6.950 -2.679 1.00 90.81 78 MET A O 1
ATOM 669 N N . MET A 1 79 ? -1.240 8.048 -0.873 1.00 92.19 79 MET A N 1
ATOM 670 C CA . MET A 1 79 ? -2.383 8.954 -0.724 1.00 92.19 79 MET A CA 1
ATOM 671 C C . MET A 1 79 ? -2.424 10.017 -1.829 1.00 92.19 79 MET A C 1
ATOM 673 O O . MET A 1 79 ? -3.490 10.261 -2.391 1.00 92.19 79 MET A O 1
ATOM 677 N N . ASP A 1 80 ? -1.277 10.559 -2.247 1.00 91.38 80 ASP A N 1
ATOM 678 C CA . ASP A 1 80 ? -1.182 11.547 -3.334 1.00 91.38 80 ASP A CA 1
ATOM 679 C C . ASP A 1 80 ? -1.673 10.991 -4.686 1.00 91.38 80 ASP A C 1
ATOM 681 O O . ASP A 1 80 ? -2.131 11.726 -5.569 1.00 91.38 80 ASP A O 1
ATOM 685 N N . TYR A 1 81 ? -1.636 9.665 -4.865 1.00 89.69 81 TYR A N 1
ATOM 686 C CA . TYR A 1 81 ? -2.233 8.991 -6.023 1.00 89.69 81 TYR A CA 1
ATOM 687 C C . TYR A 1 81 ? -3.775 8.956 -5.989 1.00 89.69 81 TYR A C 1
ATOM 689 O O . TYR A 1 81 ? -4.406 8.564 -6.982 1.00 89.69 81 TYR A O 1
ATOM 697 N N . GLY A 1 82 ? -4.386 9.382 -4.881 1.00 88.56 82 GLY A N 1
ATOM 698 C CA . GLY A 1 82 ? -5.827 9.505 -4.658 1.00 88.56 82 GLY A CA 1
ATOM 699 C C . GLY A 1 82 ? -6.545 8.176 -4.428 1.00 88.56 82 GLY A C 1
ATOM 700 O O . GLY A 1 82 ? -7.767 8.113 -4.554 1.00 88.56 82 GLY A O 1
ATOM 701 N N . VAL A 1 83 ? -5.797 7.098 -4.180 1.00 91.00 83 VAL A N 1
ATOM 702 C CA . VAL A 1 83 ? -6.339 5.739 -4.007 1.00 91.00 83 VAL A CA 1
ATOM 703 C C . VAL A 1 83 ? -6.408 5.299 -2.555 1.00 91.00 83 VAL A C 1
ATOM 705 O O . VAL A 1 83 ? -7.190 4.407 -2.245 1.00 91.00 83 VAL A O 1
ATOM 708 N N . PHE A 1 84 ? -5.642 5.948 -1.686 1.00 95.12 84 PHE A N 1
ATOM 709 C CA . PHE A 1 84 ? -5.714 5.787 -0.245 1.00 95.12 84 PHE A CA 1
ATOM 710 C C . PHE A 1 84 ? -6.080 7.112 0.395 1.00 95.12 84 PHE A C 1
ATOM 712 O O . PHE A 1 84 ? -5.811 8.177 -0.164 1.00 95.12 84 PHE A O 1
ATOM 719 N N . ARG A 1 85 ? -6.687 7.024 1.569 1.00 94.50 85 ARG A N 1
ATOM 720 C CA . ARG A 1 85 ? -6.925 8.151 2.463 1.00 94.50 85 ARG A CA 1
ATOM 721 C C . ARG A 1 85 ? -6.561 7.736 3.877 1.00 94.50 85 ARG A C 1
ATOM 723 O O . ARG A 1 85 ? -6.650 6.554 4.211 1.00 94.50 85 ARG A O 1
ATOM 730 N N . GLU A 1 86 ? -6.151 8.704 4.677 1.00 91.75 86 GLU A N 1
ATOM 731 C CA . GLU A 1 86 ? -5.906 8.486 6.094 1.00 91.75 86 GLU A CA 1
ATOM 732 C C . GLU A 1 86 ? -7.220 8.141 6.800 1.00 91.75 86 GLU A C 1
ATOM 734 O O . GLU A 1 86 ? -8.246 8.797 6.600 1.00 91.75 86 GLU A O 1
ATOM 739 N N . ALA A 1 87 ? -7.181 7.080 7.597 1.00 88.25 87 ALA A N 1
ATOM 740 C CA . ALA A 1 87 ? -8.242 6.694 8.506 1.00 88.25 87 ALA A CA 1
ATOM 741 C C . ALA A 1 87 ? -7.892 7.207 9.908 1.00 88.25 87 ALA A C 1
ATOM 743 O O . ALA A 1 87 ? -6.723 7.270 10.289 1.00 88.25 87 ALA A O 1
ATOM 744 N N . ARG A 1 88 ? -8.907 7.581 10.693 1.00 82.75 88 ARG A N 1
ATOM 745 C CA . ARG A 1 88 ? -8.680 8.059 12.063 1.00 82.75 88 ARG A CA 1
ATOM 746 C C . ARG A 1 88 ? -8.111 6.936 12.930 1.00 82.75 88 ARG A C 1
ATOM 748 O O . ARG A 1 88 ? -8.636 5.826 12.927 1.00 82.75 88 ARG A O 1
ATOM 755 N N . THR A 1 89 ? -7.083 7.264 13.702 1.00 83.94 89 THR A N 1
ATOM 756 C CA . THR A 1 89 ? -6.506 6.411 14.742 1.00 83.94 89 THR A CA 1
ATOM 757 C C . THR A 1 89 ? -6.147 7.277 15.942 1.00 83.94 89 THR A C 1
ATOM 759 O O . THR A 1 89 ? -5.596 8.363 15.774 1.00 83.94 89 THR A O 1
ATOM 762 N N . ASP A 1 90 ? -6.460 6.793 17.143 1.00 84.06 90 ASP A N 1
ATOM 763 C CA . ASP A 1 90 ? -6.071 7.446 18.399 1.00 84.06 90 ASP A CA 1
ATOM 764 C C . ASP A 1 90 ? -4.656 7.025 18.846 1.00 84.06 90 ASP A C 1
ATOM 766 O O . ASP A 1 90 ? -4.098 7.597 19.781 1.00 84.06 90 ASP A O 1
ATOM 770 N N . ASP A 1 91 ? -4.062 6.022 18.184 1.00 89.12 91 ASP A N 1
ATOM 771 C CA . ASP A 1 91 ? -2.700 5.558 18.454 1.00 89.12 91 ASP A CA 1
ATOM 772 C C . ASP A 1 91 ? -1.684 6.313 17.573 1.00 89.12 91 ASP A C 1
ATOM 774 O O . ASP A 1 91 ? -1.677 6.112 16.352 1.00 89.12 91 ASP A O 1
ATOM 778 N N . PRO A 1 92 ? -0.792 7.141 18.156 1.00 84.88 92 PRO A N 1
ATOM 779 C CA . PRO A 1 92 ? 0.221 7.891 17.406 1.00 84.88 92 PRO A CA 1
ATOM 780 C C . PRO A 1 92 ? 1.305 7.000 16.774 1.00 84.88 92 PRO A C 1
ATOM 782 O O . PRO A 1 92 ? 2.033 7.437 15.873 1.00 84.88 92 PRO A O 1
ATOM 785 N N . ASN A 1 93 ? 1.421 5.747 17.222 1.00 90.12 93 ASN A N 1
ATOM 786 C CA . ASN A 1 93 ? 2.349 4.757 16.680 1.00 90.12 93 ASN A CA 1
ATOM 787 C C . ASN A 1 93 ? 1.737 3.944 15.536 1.00 90.12 93 ASN A C 1
ATOM 789 O O . ASN A 1 93 ? 2.359 2.995 15.051 1.00 90.12 93 ASN A O 1
ATOM 793 N N . VAL A 1 94 ? 0.536 4.309 15.088 1.00 92.44 94 VAL A N 1
ATOM 794 C CA . VAL A 1 94 ? -0.139 3.680 13.960 1.00 92.44 94 VAL A CA 1
ATOM 795 C C . VAL A 1 94 ? -0.405 4.714 12.878 1.00 92.44 94 VAL A C 1
ATOM 797 O O . VAL A 1 94 ? -0.848 5.824 13.148 1.00 92.44 94 VAL A O 1
ATOM 800 N N . ILE A 1 95 ? -0.155 4.336 11.625 1.00 93.81 95 ILE A N 1
ATOM 801 C CA . ILE A 1 95 ? -0.753 5.024 10.475 1.00 93.81 95 ILE A CA 1
ATOM 802 C C . ILE A 1 95 ? -1.838 4.109 9.942 1.00 93.81 95 ILE A C 1
ATOM 804 O O . ILE A 1 95 ? -1.540 3.016 9.452 1.00 93.81 95 ILE A O 1
ATOM 808 N N . ALA A 1 96 ? -3.084 4.552 10.046 1.00 94.56 96 ALA A N 1
ATOM 809 C CA . ALA A 1 96 ? -4.216 3.857 9.466 1.00 94.56 96 ALA A CA 1
ATOM 810 C C . ALA A 1 96 ? -4.560 4.505 8.124 1.00 94.56 96 ALA A C 1
ATOM 812 O O . ALA A 1 96 ? -4.748 5.715 8.035 1.00 94.56 96 ALA A O 1
ATOM 813 N N . ILE A 1 97 ? -4.638 3.700 7.070 1.00 95.81 97 ILE A N 1
ATOM 814 C CA . ILE A 1 97 ? -5.143 4.133 5.769 1.00 95.81 97 ILE A CA 1
ATOM 815 C C . ILE A 1 97 ? -6.209 3.173 5.281 1.00 95.81 97 ILE A C 1
ATOM 817 O O . ILE A 1 97 ? -6.147 1.966 5.512 1.00 95.81 97 ILE A O 1
ATOM 821 N N . GLU A 1 98 ? -7.158 3.717 4.540 1.00 95.31 98 GLU A N 1
ATOM 822 C CA . GLU A 1 98 ? -8.206 2.954 3.883 1.00 95.31 98 GLU A CA 1
ATOM 823 C C . GLU A 1 98 ? -8.192 3.211 2.374 1.00 95.31 98 GLU A C 1
ATOM 825 O O . GLU A 1 98 ? -7.818 4.290 1.894 1.00 95.31 98 GLU A O 1
ATOM 830 N N . VAL A 1 99 ? -8.582 2.202 1.599 1.00 94.75 99 VAL A N 1
ATOM 831 C CA . VAL A 1 99 ? -8.677 2.333 0.146 1.00 94.75 99 VAL 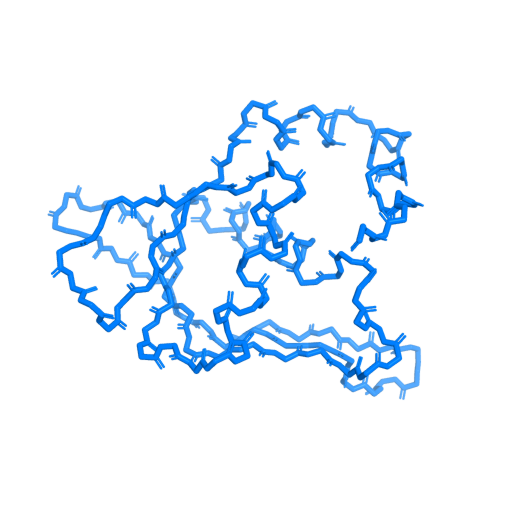A CA 1
ATOM 832 C C . VAL A 1 99 ? -9.927 3.120 -0.242 1.00 94.75 99 VAL A C 1
ATOM 834 O O . VAL A 1 99 ? -11.036 2.865 0.217 1.00 94.75 99 VAL A O 1
ATOM 837 N N . ASN A 1 100 ? -9.775 4.059 -1.172 1.00 93.81 100 ASN A N 1
ATOM 838 C CA . ASN A 1 100 ? -10.910 4.659 -1.858 1.00 93.81 100 ASN A CA 1
ATOM 839 C C . ASN A 1 100 ? -11.460 3.648 -2.875 1.00 93.81 100 ASN A C 1
ATOM 841 O O . ASN A 1 100 ? -11.038 3.620 -4.036 1.00 93.81 100 ASN A O 1
ATOM 845 N N . THR A 1 101 ? -12.400 2.810 -2.436 1.00 90.44 101 THR A N 1
ATOM 846 C CA . THR A 1 101 ? -12.965 1.708 -3.230 1.00 90.44 101 THR A CA 1
ATOM 847 C C . THR A 1 101 ? -13.509 2.174 -4.580 1.00 90.44 101 THR A C 1
ATOM 849 O O . THR A 1 101 ? -13.184 1.583 -5.609 1.00 90.44 101 THR A O 1
ATOM 852 N N . SER A 1 102 ? -14.237 3.291 -4.629 1.00 92.06 102 SER A N 1
ATOM 853 C CA . SER A 1 102 ? -14.780 3.846 -5.879 1.00 92.06 102 SER A CA 1
ATOM 854 C C . SER A 1 102 ? -13.682 4.306 -6.847 1.00 92.06 102 SER A C 1
ATOM 856 O O . SER A 1 102 ? -13.822 4.234 -8.072 1.00 92.06 102 SER A O 1
ATOM 858 N N . ARG A 1 103 ? -12.553 4.812 -6.337 1.00 92.44 103 ARG A N 1
ATOM 859 C CA . ARG A 1 103 ? -11.389 5.143 -7.170 1.00 92.44 103 ARG A CA 1
ATOM 860 C C . ARG A 1 103 ? -10.659 3.886 -7.637 1.00 92.44 103 ARG A C 1
ATOM 862 O O . ARG A 1 103 ? -10.322 3.819 -8.819 1.00 92.44 103 ARG A O 1
ATOM 869 N N . ALA A 1 104 ? -10.446 2.916 -6.752 1.00 92.69 104 ALA A N 1
ATOM 870 C CA . ALA A 1 104 ? -9.804 1.648 -7.082 1.00 92.69 104 ALA A CA 1
ATOM 871 C C . ALA A 1 104 ? -10.593 0.895 -8.165 1.00 92.69 104 ALA A C 1
ATOM 873 O O . ALA A 1 104 ? -10.021 0.519 -9.184 1.00 92.69 104 ALA A O 1
ATOM 874 N N . GLN A 1 105 ? -11.918 0.787 -8.027 1.00 92.81 105 GLN A N 1
ATOM 875 C CA . GLN A 1 105 ? -12.790 0.173 -9.033 1.00 92.81 105 GLN A CA 1
ATOM 876 C C . GLN A 1 105 ? -12.624 0.817 -10.414 1.00 92.81 105 GLN A C 1
ATOM 878 O O . GLN A 1 105 ? -12.466 0.101 -11.400 1.00 92.81 105 GLN A O 1
ATOM 883 N N . ARG A 1 106 ? -12.558 2.155 -10.492 1.00 94.62 106 ARG A N 1
ATOM 8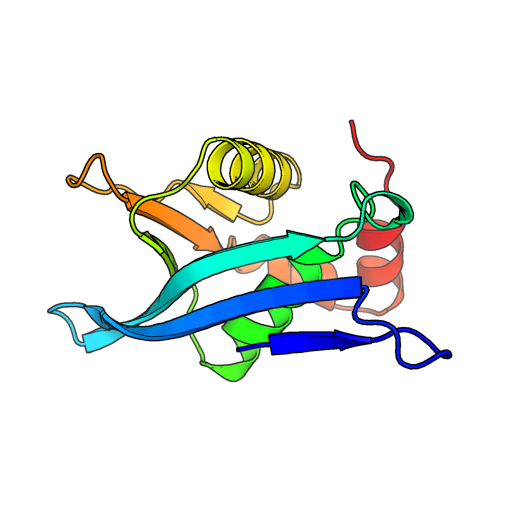84 C CA . ARG A 1 106 ? -12.307 2.882 -11.753 1.00 94.62 106 ARG A CA 1
ATOM 885 C C . ARG A 1 106 ? -10.940 2.575 -12.367 1.00 94.62 106 ARG A C 1
ATOM 887 O O . ARG A 1 106 ? -10.814 2.539 -13.590 1.00 94.62 106 ARG A O 1
ATOM 894 N N . ILE A 1 107 ? -9.910 2.369 -11.546 1.00 94.94 107 ILE A N 1
ATOM 895 C CA . ILE A 1 107 ? -8.569 1.987 -12.019 1.00 94.94 107 ILE A CA 1
ATOM 896 C C . ILE A 1 107 ? -8.593 0.573 -12.607 1.00 94.94 107 ILE A C 1
ATOM 898 O O . ILE A 1 107 ? -8.037 0.352 -13.678 1.00 94.94 107 ILE A O 1
ATOM 902 N N . PHE A 1 108 ? -9.284 -0.358 -11.950 1.00 94.69 108 PHE A N 1
ATOM 903 C CA . PHE A 1 108 ? -9.340 -1.764 -12.355 1.00 94.69 108 PHE A CA 1
ATOM 904 C C . PHE A 1 108 ? -10.477 -2.106 -13.330 1.00 94.69 108 PHE A C 1
ATOM 906 O O . PHE A 1 108 ? -10.635 -3.265 -13.689 1.00 94.69 108 PHE A O 1
ATOM 913 N N . THR A 1 109 ? -11.252 -1.123 -13.807 1.00 95.94 109 THR A N 1
ATOM 914 C CA . THR A 1 109 ? -12.364 -1.366 -14.751 1.00 95.94 109 THR A CA 1
ATOM 915 C C . THR A 1 109 ? -11.890 -1.916 -16.102 1.00 95.94 109 THR A C 1
ATOM 917 O O . THR A 1 109 ? -12.646 -2.579 -16.801 1.00 95.94 109 THR A O 1
ATOM 920 N N . SER A 1 110 ? -10.657 -1.608 -16.515 1.00 96.94 110 SER A N 1
ATOM 921 C CA . SER A 1 110 ? -10.069 -2.126 -17.756 1.00 96.94 110 SER A CA 1
ATOM 922 C C . SER A 1 110 ? -8.547 -2.033 -17.739 1.00 96.94 110 SER A C 1
ATOM 924 O O . SER A 1 110 ? -7.981 -1.141 -17.099 1.00 96.94 110 SER A O 1
ATOM 926 N N . ASP A 1 111 ? -7.889 -2.856 -18.555 1.00 96.00 111 ASP A N 1
ATOM 927 C CA . ASP A 1 111 ? -6.443 -2.797 -18.802 1.00 96.00 111 ASP A CA 1
ATOM 928 C C . ASP A 1 111 ? -5.964 -1.398 -19.186 1.00 96.00 111 ASP A C 1
ATOM 930 O O . ASP A 1 111 ? -4.906 -0.948 -18.751 1.00 96.00 111 ASP A O 1
ATOM 934 N N . ARG A 1 112 ? -6.750 -0.673 -19.991 1.00 96.81 112 ARG A N 1
ATOM 935 C CA . ARG A 1 112 ? -6.421 0.698 -20.401 1.00 96.81 112 ARG A CA 1
ATOM 936 C C . ARG A 1 112 ? -6.385 1.642 -19.199 1.00 96.81 112 ARG A C 1
ATOM 938 O O . ARG A 1 112 ? -5.484 2.475 -19.114 1.00 96.81 112 ARG A O 1
ATOM 945 N N . SER A 1 113 ? -7.354 1.535 -18.291 1.00 95.81 113 SER A N 1
ATOM 946 C CA . SER A 1 113 ? -7.411 2.362 -17.080 1.00 95.81 113 SER A CA 1
ATOM 947 C C . SER A 1 113 ? -6.246 2.047 -16.140 1.00 95.81 113 SER A C 1
ATOM 949 O O . SER A 1 113 ? -5.554 2.962 -15.684 1.00 95.81 113 SER A O 1
ATOM 951 N N . LEU A 1 114 ? -5.943 0.760 -15.953 1.00 95.69 114 LEU A N 1
ATOM 952 C CA . LEU A 1 114 ? -4.817 0.314 -15.141 1.00 95.69 114 LEU A CA 1
ATOM 953 C C . LEU A 1 114 ? -3.476 0.781 -15.725 1.00 95.69 114 LEU A C 1
ATOM 955 O O . LEU A 1 114 ? -2.676 1.388 -15.015 1.00 95.69 114 LEU A O 1
ATOM 959 N N . LYS A 1 115 ? -3.247 0.599 -17.031 1.00 95.25 115 LYS A N 1
ATOM 960 C CA . LYS A 1 115 ? -2.034 1.081 -17.716 1.00 95.25 115 LYS A CA 1
ATOM 961 C C . LYS A 1 115 ? -1.874 2.597 -17.592 1.00 95.25 115 LYS A C 1
ATOM 963 O O . LYS A 1 115 ? -0.775 3.064 -17.312 1.00 95.25 115 LYS A O 1
ATOM 968 N N . ARG A 1 116 ? -2.961 3.372 -17.718 1.00 94.75 116 ARG A N 1
ATOM 969 C CA . ARG A 1 116 ? -2.943 4.831 -17.483 1.00 94.75 116 ARG A CA 1
ATOM 970 C C . ARG A 1 116 ? -2.589 5.182 -16.042 1.00 94.75 116 ARG A C 1
ATOM 972 O O . ARG A 1 116 ? -1.857 6.142 -15.816 1.00 94.75 116 ARG A O 1
ATOM 979 N N . PHE A 1 117 ? -3.101 4.428 -15.070 1.00 93.56 117 PHE A N 1
ATOM 980 C CA . PHE A 1 117 ? -2.721 4.612 -13.676 1.00 93.56 117 PHE A CA 1
ATOM 981 C C . PHE A 1 117 ? -1.227 4.344 -13.477 1.00 93.56 117 PHE A C 1
ATOM 983 O O . PHE A 1 117 ? -0.571 5.160 -12.842 1.00 93.56 117 PHE A O 1
ATOM 990 N N . ILE A 1 118 ? -0.683 3.265 -14.039 1.00 93.44 118 ILE A N 1
ATOM 991 C CA . ILE A 1 118 ? 0.731 2.890 -13.892 1.00 93.44 118 ILE A CA 1
ATOM 992 C C . ILE A 1 118 ? 1.659 3.896 -14.588 1.00 93.44 118 ILE A C 1
ATOM 994 O O . ILE A 1 118 ? 2.651 4.317 -14.003 1.00 93.44 118 ILE A O 1
ATOM 998 N N . ALA A 1 119 ? 1.318 4.321 -15.806 1.00 92.00 119 ALA A N 1
ATOM 999 C CA . ALA A 1 119 ? 2.161 5.182 -16.638 1.00 92.00 119 ALA A CA 1
ATOM 1000 C C . ALA A 1 119 ? 2.194 6.657 -16.202 1.00 92.00 119 ALA A C 1
ATOM 1002 O O . ALA A 1 119 ? 2.982 7.438 -16.731 1.00 92.00 119 ALA A O 1
ATOM 1003 N N . ARG A 1 120 ? 1.323 7.075 -15.277 1.00 86.62 120 ARG A N 1
ATOM 1004 C CA . ARG A 1 120 ? 1.243 8.479 -14.869 1.00 86.62 120 ARG A CA 1
ATOM 1005 C C . ARG A 1 120 ? 2.500 8.864 -14.069 1.00 86.62 120 ARG A C 1
ATOM 1007 O O . ARG A 1 120 ? 2.775 8.201 -13.061 1.00 86.62 120 ARG A O 1
ATOM 1014 N N . PRO A 1 121 ? 3.215 9.938 -14.461 1.00 75.12 121 PRO A N 1
ATOM 1015 C CA . PRO A 1 121 ? 4.440 10.352 -13.788 1.00 75.12 121 PRO A CA 1
ATOM 1016 C C . PRO A 1 121 ? 4.172 10.616 -12.305 1.00 75.12 121 PRO A C 1
ATOM 1018 O O . PRO A 1 121 ? 3.083 11.066 -11.924 1.00 75.12 121 PRO A O 1
ATOM 1021 N N . SER A 1 122 ? 5.146 10.263 -11.468 1.00 66.75 122 SER A N 1
ATOM 1022 C CA . SER A 1 122 ? 5.145 10.685 -10.068 1.00 66.75 122 SER A CA 1
ATOM 1023 C C . SER A 1 122 ? 5.311 12.205 -10.038 1.00 66.75 122 SER A C 1
ATOM 1025 O O . SER A 1 122 ? 6.113 12.736 -10.805 1.00 66.75 122 SER A O 1
ATOM 1027 N N . LYS A 1 123 ? 4.463 12.880 -9.256 1.00 58.44 123 LYS A N 1
ATOM 1028 C CA . LYS A 1 123 ? 4.574 14.321 -9.018 1.00 58.44 123 LYS A CA 1
ATOM 1029 C C . LYS A 1 123 ? 5.756 14.611 -8.106 1.00 58.44 123 LYS A C 1
ATOM 1031 O O . LYS A 1 123 ? 6.050 13.724 -7.273 1.00 58.44 123 LYS A O 1
#

Secondary structure (DSSP, 8-state):
-EEEE-TT--EEEEEEEEEEE-TT--EEEEEEEEEE-GGGTTSSHHHHHHHHHHHHHT--EEEEES--HHHHHHHHHHHHTTSEEEEP-S-TTEEEEEE-HHHHHHHHT-HHHHHHHHHSPP-

Radius of gyration: 14.25 Å; Cα contacts (8 Å, |Δi|>4): 181; chains: 1; bounding box: 33×28×39 Å

Sequence (123 aa):
MLNVFDEASDKIAEITFRVDKDREGRKFLAIKDQNTVKRFRFKRLMTLMHFFLLHRYKTDLVHYVNPTNDNRISVQHMMDYGVFREARTDDPNVIAIEVNTSRAQRIFTSDRSLKRFIARPSK

Nearest PDB structures (foldseek):
  6edz-assembly1_C  TM=8.828E-01  e=6.423E-12  Mycobacterium tuberculosis CDC1551
  6ee1-assembly1_C  TM=8.825E-01  e=6.844E-12  Mycobacterium tuberculosis CDC1551
  6edw-assembly1_D  TM=9.064E-01  e=1.565E-11  Mycobacterium tuberculosis CDC1551
  6edz-assembly1_B  TM=8.792E-01  e=7.294E-12  Mycobacterium tuberculosis CDC1551
  6ee1-assembly1_B  TM=8.824E-01  e=1.213E-11  Mycobacterium tuberculosis CDC1551

Solvent-accessible surface area (backbone atoms only — not comparable to full-atom values): 6982 Å² total; per-residue (Å²): 104,49,78,41,60,50,96,87,65,49,80,45,34,39,38,39,51,47,81,47,60,51,97,87,63,53,49,29,37,41,33,66,48,71,52,59,45,76,94,57,52,82,51,58,52,71,56,53,53,48,51,50,49,29,66,74,68,70,31,57,39,38,33,30,50,67,62,50,72,68,52,53,54,51,50,50,56,42,32,74,72,60,40,34,43,82,42,94,65,94,48,91,55,44,52,36,33,30,54,36,58,76,50,47,51,58,34,68,70,37,72,68,40,37,49,52,62,56,70,51,77,70,129

pLDDT: mean 92.86, std 5.45, range [58.44, 98.12]